Protein AF-A0A2M8FQM4-F1 (afdb_monomer_lite)

Foldseek 3Di:
DDDDDDDDDDDDDDDDDDDDDDDDDDDDDPVPPPPPPPDWDWAWPQDAFDDDPDDDDDDDPDDGGGGGQDDPQKGKTWTWDAAPNFIKIKIKIFRQAQAKKWKWFDQDPPDDIQIAIGGHRDMAIADSDPPPPPPNNVSRIGGQDPPVCNVVSVVRRVVGIDMGTDD

Radius of gyration: 29.01 Å; chains: 1; bounding box: 67×65×93 Å

Sequence (167 aa):
MKNLFLSLLITSMIIPQIGLSQNHENHNHEKATAAIPHGKSWKPVNKFSAPKSEAQSGNNIVAAPPLTNVLNGVSFYTMNSVCNSEKVVLIKLINSNNYPVKVSWKVSEATPAVVVEIPAKTDFEGQCSTESNDANKANLVVKMPQKSEKEAMEKQVFSSLIVTELK

pLDDT: mean 74.77, std 22.7, range [31.09, 97.38]

Secondary structure (DSSP, 8-state):
-------------------------------------TT-PPEE---EEPP------SS---PPPPEESEETTEEEEEEEEEETTEEEEEEEEEE-SSS-EEEEE-SSTTSPPEEEEE-TT-EEE----TT---HHHHHTEEE---TTTHHHHHHHHHHH-EEEE--

Structure (mmCIF, N/CA/C/O backbone):
data_AF-A0A2M8FQM4-F1
#
_entry.id   AF-A0A2M8FQM4-F1
#
loop_
_atom_site.group_PDB
_atom_site.id
_atom_site.type_symbol
_atom_site.label_atom_id
_atom_site.label_alt_id
_atom_site.label_comp_id
_atom_site.label_asym_id
_atom_site.label_entity_id
_atom_site.label_seq_id
_atom_site.pdbx_PDB_ins_code
_atom_site.Cartn_x
_atom_site.Cartn_y
_atom_site.Cartn_z
_atom_site.occupancy
_atom_site.B_iso_or_equiv
_atom_site.auth_seq_id
_atom_site.auth_comp_id
_atom_site.auth_asym_id
_atom_site.auth_atom_id
_atom_site.pdbx_PDB_model_num
ATOM 1 N N . MET A 1 1 ? 22.558 32.005 76.647 1.00 36.94 1 MET A N 1
ATOM 2 C CA . MET A 1 1 ? 24.001 32.305 76.772 1.00 36.94 1 MET A CA 1
ATOM 3 C C . MET A 1 1 ? 24.709 31.793 75.529 1.00 36.94 1 MET A C 1
ATOM 5 O O . MET A 1 1 ? 24.343 30.738 75.032 1.00 36.94 1 MET A O 1
ATOM 9 N N . LYS A 1 2 ? 25.611 32.624 74.998 1.00 40.12 2 LYS A N 1
ATOM 10 C CA . LYS A 1 2 ? 26.391 32.462 73.762 1.00 40.12 2 LYS A CA 1
ATOM 11 C C . LYS A 1 2 ? 27.191 31.159 73.766 1.00 40.12 2 LYS A C 1
ATOM 13 O O . LYS A 1 2 ? 27.770 30.858 74.798 1.00 40.12 2 LYS A O 1
ATOM 18 N N . ASN A 1 3 ? 27.326 30.507 72.612 1.00 42.81 3 ASN A N 1
ATOM 19 C CA . ASN A 1 3 ? 28.526 29.734 72.302 1.00 42.81 3 ASN A CA 1
ATOM 20 C C . ASN A 1 3 ? 29.026 30.100 70.902 1.00 42.81 3 ASN A C 1
ATOM 22 O O . ASN A 1 3 ? 28.275 30.151 69.931 1.00 42.81 3 ASN A O 1
ATOM 26 N N . LEU A 1 4 ? 30.306 30.446 70.896 1.00 44.94 4 LEU A N 1
ATOM 27 C CA . LEU A 1 4 ? 31.134 31.026 69.855 1.00 44.94 4 LEU A CA 1
ATOM 28 C C . LEU A 1 4 ? 32.138 29.932 69.435 1.00 44.94 4 LEU A C 1
ATOM 30 O O . LEU A 1 4 ? 32.644 29.240 70.310 1.00 44.94 4 LEU A O 1
ATOM 34 N N . PHE A 1 5 ? 32.363 29.797 68.124 1.00 45.25 5 PHE A N 1
ATOM 35 C CA . PHE A 1 5 ? 33.547 29.290 67.395 1.00 45.25 5 PHE A CA 1
ATOM 36 C C . PHE A 1 5 ? 34.607 28.428 68.123 1.00 45.25 5 PHE A C 1
ATOM 38 O O . PHE A 1 5 ? 35.170 28.897 69.103 1.00 45.25 5 PHE A O 1
ATOM 45 N N . LEU A 1 6 ? 35.051 27.308 67.510 1.00 35.94 6 LEU A N 1
ATOM 46 C CA . LEU A 1 6 ? 36.385 27.205 66.861 1.00 35.94 6 LEU A CA 1
ATOM 47 C C . LEU A 1 6 ? 36.658 25.847 66.150 1.00 35.94 6 LEU A C 1
ATOM 49 O O . LEU A 1 6 ? 36.488 24.780 66.722 1.00 35.94 6 LEU A O 1
ATOM 53 N N . SER A 1 7 ? 37.114 25.980 64.898 1.00 42.12 7 SER A N 1
ATOM 54 C CA . SER A 1 7 ? 37.893 25.130 63.959 1.00 42.12 7 SER A CA 1
ATOM 55 C C . SER A 1 7 ? 38.609 23.838 64.421 1.00 42.12 7 SER A C 1
ATOM 57 O O . SER A 1 7 ? 39.262 23.860 65.459 1.00 42.12 7 SER A O 1
ATOM 59 N N . LEU A 1 8 ? 38.682 22.811 63.540 1.00 38.06 8 LEU A N 1
ATOM 60 C CA . LEU A 1 8 ? 39.982 22.279 63.060 1.00 38.06 8 LEU A CA 1
ATOM 61 C C . LEU A 1 8 ? 39.922 21.446 61.750 1.00 38.06 8 LEU A C 1
ATOM 63 O O . LEU A 1 8 ? 39.006 20.667 61.513 1.00 38.06 8 LEU A O 1
ATOM 67 N N . LEU A 1 9 ? 40.968 21.661 60.942 1.00 44.25 9 LEU A N 1
ATOM 68 C CA . LEU A 1 9 ? 41.394 21.124 59.640 1.00 44.25 9 LEU A CA 1
ATOM 69 C C . LEU A 1 9 ? 41.241 19.610 59.387 1.00 44.25 9 LEU A C 1
ATOM 71 O O . LEU A 1 9 ? 41.655 18.800 60.210 1.00 44.25 9 LEU A O 1
ATOM 75 N N . ILE A 1 10 ? 40.918 19.253 58.134 1.00 49.97 10 ILE A N 1
ATOM 76 C CA . ILE A 1 10 ? 41.487 18.062 57.477 1.00 49.97 10 ILE A CA 1
ATOM 77 C C . ILE A 1 10 ? 42.047 18.463 56.106 1.00 49.97 10 ILE A C 1
ATOM 79 O O . ILE A 1 10 ? 41.323 18.720 55.148 1.00 49.97 10 ILE A O 1
ATOM 83 N N . THR A 1 11 ? 43.372 18.522 56.043 1.00 51.28 11 THR A N 1
ATOM 84 C CA . THR A 1 11 ? 44.190 18.503 54.830 1.00 51.28 11 THR A CA 1
ATOM 85 C C . THR A 1 11 ? 44.145 17.115 54.197 1.00 51.28 11 THR A C 1
ATOM 87 O O . THR A 1 11 ? 44.528 16.147 54.850 1.00 51.28 11 THR A O 1
ATOM 90 N N . SER A 1 12 ? 43.782 17.012 52.917 1.00 46.91 12 SER A N 1
ATOM 91 C CA . SER A 1 12 ? 44.175 15.866 52.092 1.00 46.91 12 SER A CA 1
ATOM 92 C C . SER A 1 12 ? 44.869 16.372 50.837 1.00 46.91 12 SER A C 1
ATOM 94 O O . SER A 1 12 ? 44.304 17.129 50.051 1.00 46.91 12 SER A O 1
ATOM 96 N N . MET A 1 13 ? 46.133 15.975 50.722 1.00 41.88 13 MET A N 1
ATOM 97 C CA . MET A 1 13 ? 47.045 16.279 49.633 1.00 41.88 13 MET A CA 1
ATOM 98 C C . MET A 1 13 ? 46.551 15.733 48.292 1.00 41.88 13 MET A C 1
ATOM 100 O O . MET A 1 13 ? 45.983 14.647 48.195 1.00 41.88 13 MET A O 1
ATOM 104 N N . ILE A 1 14 ? 46.855 16.515 47.264 1.00 46.34 14 ILE A N 1
ATOM 105 C CA . ILE A 1 14 ? 46.762 16.207 45.844 1.00 46.34 14 ILE A CA 1
ATOM 106 C C . ILE A 1 14 ? 47.975 15.345 45.463 1.00 46.34 14 ILE A C 1
ATOM 108 O O . ILE A 1 14 ? 49.109 15.737 45.730 1.00 46.34 14 ILE A O 1
ATOM 112 N N . ILE A 1 15 ? 47.749 14.218 44.784 1.00 57.81 15 ILE A N 1
ATOM 113 C CA . ILE A 1 15 ? 48.762 13.541 43.961 1.00 57.81 15 ILE A CA 1
ATOM 114 C C . ILE A 1 15 ? 48.138 13.321 42.577 1.00 57.81 15 ILE A C 1
ATOM 116 O O . ILE A 1 15 ? 47.177 12.559 42.479 1.00 57.81 15 ILE A O 1
ATOM 120 N N . PRO A 1 16 ? 48.648 13.936 41.496 1.00 45.62 16 PRO A N 1
ATOM 121 C CA . PRO A 1 16 ? 48.322 13.524 40.143 1.00 45.62 16 PRO A CA 1
ATOM 122 C C . PRO A 1 16 ? 49.375 12.521 39.656 1.00 45.62 16 PRO A C 1
ATOM 124 O O . PRO A 1 16 ? 50.544 12.866 39.491 1.00 45.62 16 PRO A O 1
ATOM 127 N N . GLN A 1 17 ? 48.967 11.279 39.390 1.00 52.31 17 GLN A N 1
ATOM 128 C CA . GLN A 1 17 ? 49.736 10.406 38.506 1.00 52.31 17 GLN A CA 1
ATOM 129 C C . GLN A 1 17 ? 49.282 10.662 37.070 1.00 52.31 17 GLN A C 1
ATOM 131 O O . GLN A 1 17 ? 48.193 10.267 36.662 1.00 52.31 17 GLN A O 1
ATOM 136 N N . ILE A 1 18 ? 50.132 11.355 36.315 1.00 47.00 18 ILE A N 1
ATOM 137 C CA . ILE A 1 18 ? 50.073 11.395 34.857 1.00 47.00 18 ILE A CA 1
ATOM 138 C C . ILE A 1 18 ? 50.780 10.129 34.371 1.00 47.00 18 ILE A C 1
ATOM 140 O O . ILE A 1 18 ? 51.981 9.969 34.576 1.00 47.00 18 ILE A O 1
ATOM 144 N N . GLY A 1 19 ? 50.031 9.237 33.731 1.00 38.78 19 GLY A N 1
ATOM 145 C CA . GLY A 1 19 ? 50.552 8.115 32.960 1.00 38.78 19 GLY A CA 1
ATOM 146 C C . GLY A 1 19 ? 49.869 8.104 31.600 1.00 38.78 19 GLY A C 1
ATOM 147 O O . GLY A 1 19 ? 48.700 7.753 31.495 1.00 38.78 19 GLY A O 1
ATOM 148 N N . LEU A 1 20 ? 50.596 8.547 30.575 1.00 37.88 20 LEU A N 1
ATOM 149 C CA . LEU A 1 20 ? 50.208 8.473 29.170 1.00 37.88 20 LEU A CA 1
ATOM 150 C C . LEU A 1 20 ? 50.103 7.008 28.726 1.00 37.88 20 LEU A C 1
ATOM 152 O O . LEU A 1 20 ? 51.079 6.267 28.801 1.00 37.88 20 LEU A O 1
ATOM 156 N N . SER A 1 21 ? 48.958 6.635 28.164 1.00 40.25 21 SER A N 1
ATOM 157 C CA . SER A 1 21 ? 48.900 5.637 27.098 1.00 40.25 21 SER A CA 1
ATOM 158 C C . SER A 1 21 ? 47.800 6.041 26.128 1.00 40.25 21 SER A C 1
ATOM 160 O O . SER A 1 21 ? 46.626 6.123 26.485 1.00 40.25 21 SER A O 1
ATOM 162 N N . GLN A 1 22 ? 48.216 6.380 24.911 1.00 40.22 22 GLN A N 1
ATOM 163 C CA . GLN A 1 22 ? 47.333 6.624 23.786 1.00 40.22 22 GLN A CA 1
ATOM 164 C C . GLN A 1 22 ? 46.750 5.280 23.349 1.00 40.22 22 GLN A C 1
ATOM 166 O O . GLN A 1 22 ? 47.487 4.411 22.894 1.00 40.22 22 GLN A O 1
ATOM 171 N N . ASN A 1 23 ? 45.432 5.133 23.432 1.00 37.41 23 ASN A N 1
ATOM 172 C CA . ASN A 1 23 ? 44.723 4.305 22.474 1.00 37.41 23 ASN A CA 1
ATOM 173 C C . ASN A 1 23 ? 43.514 5.072 21.957 1.00 37.41 23 ASN A C 1
ATOM 175 O O . ASN A 1 23 ? 42.723 5.653 22.695 1.00 37.41 23 ASN A O 1
ATOM 179 N N . HIS A 1 24 ? 43.499 5.146 20.641 1.00 39.41 24 HIS A N 1
ATOM 180 C CA . HIS A 1 24 ? 42.621 5.919 19.803 1.00 39.41 24 HIS A CA 1
ATOM 181 C C . HIS A 1 24 ? 41.308 5.141 19.673 1.00 39.41 24 HIS A C 1
ATOM 183 O O . HIS A 1 24 ? 41.244 4.191 18.901 1.00 39.41 24 HIS A O 1
ATOM 189 N N . GLU A 1 25 ? 40.269 5.518 20.415 1.00 35.84 25 GLU A N 1
ATOM 190 C CA . GLU A 1 25 ? 38.912 5.061 20.119 1.00 35.84 25 GLU A CA 1
ATOM 191 C C . GLU A 1 25 ? 37.965 6.253 20.168 1.00 35.84 25 GLU A C 1
ATOM 193 O O . GLU A 1 25 ? 37.798 6.944 21.171 1.00 35.84 25 GLU A O 1
ATOM 198 N N . ASN A 1 26 ? 37.467 6.561 18.978 1.00 32.62 26 ASN A N 1
ATOM 199 C CA . ASN A 1 26 ? 36.763 7.774 18.642 1.00 32.62 26 ASN A CA 1
ATOM 200 C C . ASN A 1 26 ? 35.433 7.821 19.397 1.00 32.62 26 ASN A C 1
ATOM 202 O O . ASN A 1 26 ? 34.604 6.916 19.301 1.00 32.62 26 ASN A O 1
ATOM 206 N N . HIS A 1 27 ? 35.240 8.905 20.133 1.00 31.09 27 HIS A N 1
ATOM 207 C CA . HIS A 1 27 ? 34.002 9.225 20.807 1.00 31.09 27 HIS A CA 1
ATOM 208 C C . HIS A 1 27 ? 32.844 9.424 19.818 1.00 31.09 27 HIS A C 1
ATOM 210 O O . HIS A 1 27 ? 32.966 10.116 18.811 1.00 31.09 27 HIS A O 1
ATOM 216 N N . ASN A 1 28 ? 31.684 8.928 20.245 1.00 32.53 28 ASN A N 1
ATOM 217 C CA . ASN A 1 28 ? 30.382 9.568 20.096 1.00 32.53 28 ASN A CA 1
ATOM 218 C C . ASN A 1 28 ? 29.808 9.674 18.678 1.00 32.53 28 ASN A C 1
ATOM 220 O O . ASN A 1 28 ? 29.861 10.712 18.035 1.00 32.53 28 ASN A O 1
ATOM 224 N N . HIS A 1 29 ? 29.049 8.652 18.300 1.00 32.94 29 HIS A N 1
ATOM 225 C CA . HIS A 1 29 ? 27.616 8.849 18.084 1.00 32.94 29 HIS A CA 1
ATOM 226 C C . HIS A 1 29 ? 26.913 7.547 18.463 1.00 32.94 29 HIS A C 1
ATOM 228 O O . HIS A 1 29 ? 26.513 6.748 17.618 1.00 32.94 29 HIS A O 1
ATOM 234 N N . GLU A 1 30 ? 26.730 7.346 19.767 1.00 33.94 30 GLU A N 1
ATOM 235 C CA . GLU A 1 30 ? 25.609 6.553 20.254 1.00 33.94 30 GLU A CA 1
ATOM 236 C C . GLU A 1 30 ? 24.350 7.342 19.872 1.00 33.94 30 GLU A C 1
ATOM 238 O O . GLU A 1 30 ? 23.812 8.153 20.625 1.00 33.94 30 GLU A O 1
ATOM 243 N N . LYS A 1 31 ? 23.945 7.214 18.603 1.00 34.75 31 LYS A N 1
ATOM 244 C CA . LYS A 1 31 ? 22.632 7.645 18.154 1.00 34.75 31 LYS A CA 1
ATOM 245 C C . LYS A 1 31 ? 21.693 6.811 18.997 1.00 34.75 31 LYS 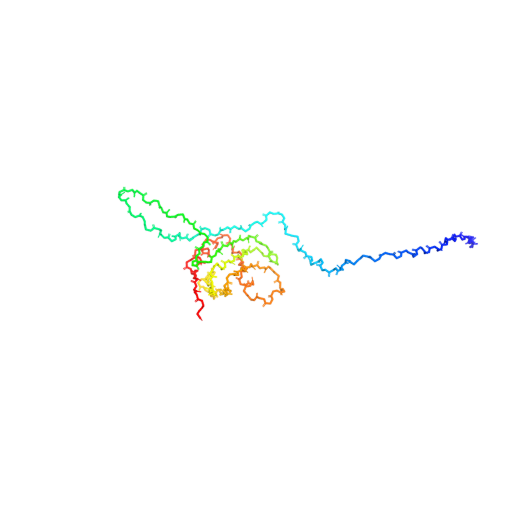A C 1
ATOM 247 O O . LYS A 1 31 ? 21.638 5.601 18.786 1.00 34.75 31 LYS A O 1
ATOM 252 N N . ALA A 1 32 ? 21.057 7.451 19.978 1.00 31.95 32 ALA A N 1
ATOM 253 C CA . ALA A 1 32 ? 20.047 6.854 20.827 1.00 31.95 32 ALA A CA 1
ATOM 254 C C . ALA A 1 32 ? 19.115 6.048 19.923 1.00 31.95 32 ALA A C 1
ATOM 256 O O . ALA A 1 32 ? 18.266 6.587 19.210 1.00 31.95 32 ALA A O 1
ATOM 257 N N . THR A 1 33 ? 19.367 4.744 19.875 1.00 38.62 33 THR A N 1
ATOM 258 C CA . THR A 1 33 ? 18.491 3.797 19.225 1.00 38.62 33 THR A CA 1
ATOM 259 C C . THR A 1 33 ? 17.317 3.796 20.162 1.00 38.62 33 THR A C 1
ATOM 261 O O . THR A 1 33 ? 17.406 3.244 21.257 1.00 38.62 33 THR A O 1
ATOM 264 N N . ALA A 1 34 ? 16.270 4.537 19.791 1.00 36.31 34 ALA A N 1
ATOM 265 C CA . ALA A 1 34 ? 14.988 4.454 20.455 1.00 36.31 34 ALA A CA 1
ATOM 266 C C . ALA A 1 34 ? 14.720 2.964 20.647 1.00 36.31 34 ALA A C 1
ATOM 268 O O . ALA A 1 34 ? 14.637 2.222 19.666 1.00 36.31 34 ALA A O 1
ATOM 269 N N . ALA A 1 35 ? 14.736 2.530 21.908 1.00 32.56 35 ALA A N 1
ATOM 270 C CA . ALA A 1 35 ? 14.602 1.138 22.270 1.00 32.56 35 ALA A CA 1
ATOM 271 C C . ALA A 1 35 ? 13.362 0.604 21.554 1.00 32.56 35 ALA A C 1
ATOM 273 O O . ALA A 1 35 ? 12.246 1.047 21.831 1.00 32.56 35 ALA A O 1
ATOM 274 N N . ILE A 1 36 ? 13.566 -0.290 20.583 1.00 42.19 36 ILE A N 1
ATOM 275 C CA . ILE A 1 36 ? 12.477 -1.023 19.951 1.00 42.19 36 ILE A CA 1
ATOM 276 C C . ILE A 1 36 ? 11.823 -1.785 21.104 1.00 42.19 36 ILE A C 1
ATOM 278 O O . ILE A 1 36 ? 12.485 -2.643 21.696 1.00 42.19 36 ILE A O 1
ATOM 282 N N . PRO A 1 37 ? 10.569 -1.484 21.484 1.00 39.47 37 PRO A N 1
ATOM 283 C CA . PRO A 1 37 ? 9.927 -2.220 22.553 1.00 39.47 37 PRO A CA 1
ATOM 284 C C . PRO A 1 37 ? 9.843 -3.675 22.098 1.00 39.47 37 PRO A C 1
ATOM 286 O O . PRO A 1 37 ? 9.251 -3.968 21.054 1.00 39.47 37 PRO A O 1
ATOM 289 N N . HIS A 1 38 ? 10.479 -4.570 22.853 1.00 37.56 38 HIS A N 1
ATOM 290 C CA . HIS A 1 38 ? 10.434 -6.011 22.642 1.00 37.56 38 HIS A CA 1
ATOM 291 C C . HIS A 1 38 ? 8.983 -6.452 22.354 1.00 37.56 38 HIS A C 1
ATOM 293 O O . HIS A 1 38 ? 8.121 -6.353 23.224 1.00 37.56 38 HIS A O 1
ATOM 299 N N . GLY A 1 39 ? 8.700 -6.903 21.120 1.00 45.97 39 GLY A N 1
ATOM 300 C CA . GLY A 1 39 ? 7.420 -7.536 20.761 1.00 45.97 39 GLY A CA 1
ATOM 301 C C . GLY A 1 39 ? 6.671 -7.016 19.526 1.00 45.97 39 GLY A C 1
ATOM 302 O O . GLY A 1 39 ? 5.611 -7.559 19.209 1.00 45.97 39 GLY A O 1
ATOM 303 N N . LYS A 1 40 ? 7.169 -6.015 18.790 1.00 61.28 40 LYS A N 1
ATOM 304 C CA . LYS A 1 40 ? 6.533 -5.573 17.532 1.00 61.28 40 LYS A CA 1
ATOM 305 C C . LYS A 1 40 ? 7.357 -5.995 16.316 1.00 61.28 40 LYS A C 1
ATOM 307 O O . LYS A 1 40 ? 8.328 -5.344 15.964 1.00 61.28 40 LYS A O 1
ATOM 312 N N . SER A 1 41 ? 6.968 -7.112 15.701 1.00 84.56 41 SER A N 1
ATOM 313 C CA . SER A 1 41 ? 7.537 -7.585 14.433 1.00 84.56 41 SER A CA 1
ATOM 314 C C . SER A 1 41 ? 6.662 -7.152 13.256 1.00 84.56 41 SER A C 1
ATOM 316 O O . SER A 1 41 ? 5.429 -7.158 13.359 1.00 84.56 41 SER A O 1
ATOM 318 N N . TRP A 1 42 ? 7.301 -6.796 12.143 1.00 91.44 42 TRP A N 1
ATOM 319 C CA . TRP A 1 42 ? 6.650 -6.535 10.863 1.00 91.44 42 TRP A CA 1
ATOM 320 C C . TRP A 1 42 ? 5.870 -7.770 10.399 1.00 91.44 42 TRP A C 1
ATOM 322 O O . TRP A 1 42 ? 6.420 -8.865 10.281 1.00 91.44 42 TRP A O 1
ATOM 332 N N . LYS A 1 43 ? 4.576 -7.600 10.118 1.00 94.31 43 LYS A N 1
ATOM 333 C CA . LYS A 1 43 ? 3.696 -8.673 9.642 1.00 94.31 43 LYS A CA 1
ATOM 334 C C . LYS A 1 43 ? 3.485 -8.566 8.133 1.00 94.31 43 LYS A C 1
ATOM 336 O O . LYS A 1 43 ? 3.125 -7.481 7.673 1.00 94.31 43 LYS A O 1
ATOM 341 N N . PRO A 1 44 ? 3.661 -9.654 7.364 1.00 94.25 44 PRO A N 1
ATOM 342 C CA . PRO A 1 44 ? 3.423 -9.631 5.925 1.00 94.25 44 PRO A CA 1
ATOM 343 C C . PRO A 1 44 ? 1.940 -9.397 5.613 1.00 94.25 44 PRO A C 1
ATOM 345 O O . PRO A 1 44 ? 1.053 -9.929 6.288 1.00 94.25 44 PRO A O 1
ATOM 348 N N . VAL A 1 45 ? 1.667 -8.612 4.572 1.00 93.38 45 VAL A N 1
ATOM 349 C CA . VAL A 1 45 ? 0.307 -8.331 4.093 1.00 93.38 45 VAL A CA 1
ATOM 350 C C . VAL A 1 45 ? -0.096 -9.365 3.043 1.00 93.38 45 VAL A C 1
ATOM 352 O O . VAL A 1 45 ? -0.029 -9.114 1.848 1.00 93.38 45 VAL A O 1
ATOM 355 N N . ASN A 1 46 ? -0.518 -10.549 3.483 1.00 91.31 46 ASN A N 1
ATOM 356 C CA . ASN A 1 46 ? -0.887 -11.657 2.592 1.00 91.31 46 ASN A CA 1
ATOM 357 C C . ASN A 1 46 ? -2.281 -11.453 1.973 1.00 91.31 46 ASN A C 1
ATOM 359 O O . ASN A 1 46 ? -3.254 -12.085 2.387 1.00 91.31 46 ASN A O 1
ATOM 363 N N . LYS A 1 47 ? -2.391 -10.517 1.025 1.00 89.25 47 LYS A N 1
ATOM 364 C CA . LYS A 1 47 ? -3.657 -10.109 0.385 1.00 89.25 47 LYS A CA 1
ATOM 365 C C . LYS A 1 47 ? -3.632 -10.195 -1.140 1.00 89.25 47 LYS A C 1
ATOM 367 O O . LYS A 1 47 ? -4.677 -10.023 -1.761 1.00 89.25 47 LYS A O 1
ATOM 372 N N . PHE A 1 48 ? -2.480 -10.477 -1.744 1.00 88.50 48 PHE A N 1
ATOM 373 C CA . PHE A 1 48 ? -2.331 -10.498 -3.197 1.00 88.50 48 PHE A CA 1
ATOM 374 C C . PHE A 1 48 ? -2.353 -11.926 -3.712 1.00 88.50 48 PHE A C 1
ATOM 376 O O . PHE A 1 48 ? -1.769 -12.816 -3.104 1.00 88.50 48 PHE A O 1
ATOM 383 N N . SER A 1 49 ? -3.020 -12.162 -4.838 1.00 81.31 49 SER A N 1
ATOM 384 C CA . SER A 1 49 ? -2.922 -13.463 -5.498 1.00 81.31 49 SER A CA 1
ATOM 385 C C . SER A 1 49 ? -1.512 -13.637 -6.052 1.00 81.31 49 SER A C 1
ATOM 387 O O . SER A 1 49 ? -0.979 -12.712 -6.667 1.00 81.31 49 SER A O 1
ATOM 389 N N . ALA A 1 50 ? -0.911 -14.811 -5.849 1.00 64.12 50 ALA A N 1
ATOM 390 C CA . ALA A 1 50 ? 0.325 -15.145 -6.544 1.00 64.12 50 ALA A CA 1
ATOM 391 C C . ALA A 1 50 ? 0.111 -15.048 -8.066 1.00 64.12 50 ALA A C 1
ATOM 393 O O . ALA A 1 50 ? -0.994 -15.350 -8.539 1.00 64.12 50 ALA A O 1
ATOM 394 N N . PRO A 1 51 ? 1.138 -14.664 -8.845 1.00 59.56 51 PRO A N 1
ATOM 395 C CA . PRO A 1 51 ? 1.095 -14.828 -10.291 1.00 59.56 51 PRO A CA 1
ATOM 396 C C . PRO A 1 51 ? 0.715 -16.282 -10.588 1.00 59.56 51 PRO A C 1
ATOM 398 O O . PRO A 1 51 ? 1.355 -17.200 -10.070 1.00 59.56 51 PRO A O 1
ATOM 401 N N . LYS A 1 52 ? -0.364 -16.506 -11.347 1.00 56.97 52 LYS A N 1
ATOM 402 C CA . LYS A 1 52 ? -0.779 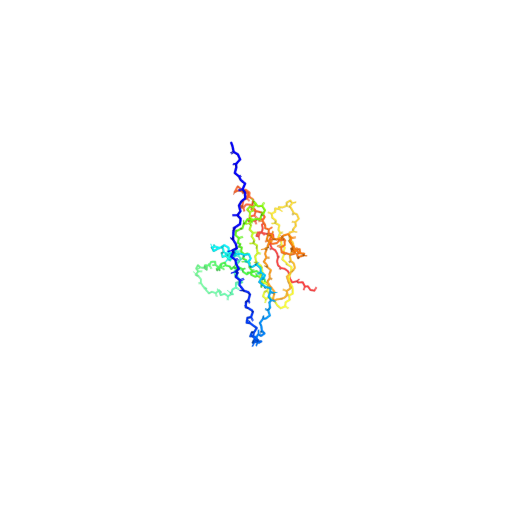-17.860 -11.729 1.00 56.97 52 LYS A CA 1
ATOM 403 C C . LYS A 1 52 ? 0.390 -18.503 -12.477 1.00 56.97 52 LYS A C 1
ATOM 405 O O . LYS A 1 52 ? 0.705 -18.068 -13.579 1.00 56.97 52 LYS A O 1
ATOM 410 N N . SER A 1 53 ? 1.022 -19.532 -11.910 1.00 50.84 53 SER A N 1
ATOM 411 C CA . SER A 1 53 ? 1.780 -20.462 -12.744 1.00 50.84 53 SER A CA 1
ATOM 412 C C . SER A 1 53 ? 0.735 -21.235 -13.538 1.00 50.84 53 SER A C 1
ATOM 414 O O . SER A 1 53 ? -0.107 -21.908 -12.937 1.00 50.84 53 SER A O 1
ATOM 416 N N . GLU A 1 54 ? 0.713 -21.093 -14.856 1.00 50.56 54 GLU A N 1
ATOM 417 C CA . GLU A 1 54 ? -0.169 -21.885 -15.706 1.00 50.56 54 GLU A CA 1
ATOM 418 C C . GLU A 1 54 ? 0.151 -23.374 -15.533 1.00 50.56 54 GLU A C 1
ATOM 420 O O . GLU A 1 54 ? 1.112 -23.899 -16.083 1.00 50.56 54 GLU A O 1
ATOM 425 N N . ALA A 1 55 ? -0.657 -24.061 -14.733 1.00 44.88 55 ALA A N 1
ATOM 426 C CA . ALA A 1 55 ? -0.716 -25.508 -14.706 1.00 44.88 55 ALA A CA 1
ATOM 427 C C . ALA A 1 55 ? -2.192 -25.896 -14.767 1.00 44.88 55 ALA A C 1
ATOM 429 O O . ALA A 1 55 ? -2.868 -26.033 -13.749 1.00 44.88 55 ALA A O 1
ATOM 430 N N . GLN A 1 56 ? -2.713 -26.025 -15.986 1.00 48.47 56 GLN A N 1
ATOM 431 C CA . GLN A 1 56 ? -3.929 -26.792 -16.218 1.00 48.47 56 GLN A CA 1
ATOM 432 C C . GLN A 1 56 ? -3.532 -28.244 -16.473 1.00 48.47 56 GLN A C 1
ATOM 434 O O . GLN A 1 56 ? -2.824 -28.544 -17.430 1.00 48.47 56 GLN A O 1
ATOM 439 N N . SER A 1 57 ? -4.036 -29.152 -15.641 1.00 43.00 57 SER A N 1
ATOM 440 C CA . SER A 1 57 ? -4.212 -30.551 -16.021 1.00 43.00 57 SER A CA 1
ATOM 441 C C . SER A 1 57 ? -5.430 -31.126 -15.295 1.00 43.00 57 SER A C 1
ATOM 443 O O . SER A 1 57 ? -5.430 -31.199 -14.069 1.00 43.00 57 SER A O 1
ATOM 445 N N . GLY A 1 58 ? -6.459 -31.447 -16.094 1.00 47.56 58 GLY A N 1
ATOM 446 C CA . GLY A 1 58 ? -7.588 -32.369 -15.877 1.00 47.56 58 GLY A CA 1
ATOM 447 C C . GLY A 1 58 ? -8.339 -32.365 -14.541 1.00 47.56 58 GLY A C 1
ATOM 448 O O . GLY A 1 58 ? -7.732 -32.608 -13.512 1.00 47.56 58 GLY A O 1
ATOM 449 N N . ASN A 1 59 ? -9.672 -32.200 -14.590 1.00 57.41 59 ASN A N 1
ATOM 450 C CA . ASN A 1 59 ? -10.725 -32.549 -13.601 1.00 57.41 59 ASN A CA 1
ATOM 451 C C . ASN A 1 59 ? -10.463 -32.397 -12.082 1.00 57.41 59 ASN A C 1
ATOM 453 O O . ASN A 1 59 ? -11.282 -32.834 -11.276 1.00 57.41 59 ASN A O 1
ATOM 457 N N . ASN A 1 60 ? -9.382 -31.754 -11.664 1.00 57.75 60 ASN A N 1
ATOM 458 C CA . ASN A 1 60 ? -9.023 -31.555 -10.274 1.00 57.75 60 ASN A CA 1
ATOM 459 C C . ASN A 1 60 ? -9.554 -30.211 -9.792 1.00 57.75 60 ASN A C 1
ATOM 461 O O . ASN A 1 60 ? -9.477 -29.203 -10.497 1.00 57.75 60 ASN A O 1
ATOM 465 N N . ILE A 1 61 ? -10.076 -30.200 -8.566 1.00 57.69 61 ILE A N 1
ATOM 466 C CA . ILE A 1 61 ? -10.421 -28.975 -7.849 1.00 57.69 61 ILE A CA 1
ATOM 467 C C . ILE A 1 61 ? -9.122 -28.176 -7.695 1.00 57.69 61 ILE A C 1
ATOM 469 O O . ILE A 1 61 ? -8.274 -28.502 -6.867 1.00 57.69 61 ILE A O 1
ATOM 473 N N . VAL A 1 62 ? -8.937 -27.159 -8.537 1.00 61.59 62 VAL A N 1
ATOM 474 C CA . VAL A 1 62 ? -7.772 -26.276 -8.471 1.00 61.59 62 VAL A CA 1
ATOM 475 C C . VAL A 1 62 ? -7.941 -25.407 -7.231 1.00 61.59 62 VAL A C 1
ATOM 477 O O . VAL A 1 62 ? -8.780 -24.506 -7.202 1.00 61.59 62 VAL A O 1
ATOM 480 N N . ALA A 1 63 ? -7.172 -25.705 -6.184 1.00 63.62 63 ALA A N 1
ATOM 481 C CA . ALA A 1 63 ? -7.093 -24.846 -5.012 1.00 63.62 63 ALA A CA 1
ATOM 482 C C . ALA A 1 63 ? -6.666 -23.435 -5.446 1.00 63.62 63 ALA A C 1
ATOM 484 O O . ALA A 1 63 ? -5.785 -23.278 -6.295 1.00 63.62 63 ALA A O 1
ATOM 485 N N . ALA A 1 64 ? -7.300 -22.406 -4.878 1.00 65.75 64 ALA A N 1
ATOM 486 C CA . ALA A 1 64 ? -6.899 -21.029 -5.139 1.00 65.75 64 ALA A CA 1
ATOM 487 C C . ALA A 1 64 ? -5.402 -20.854 -4.801 1.00 65.75 64 ALA A C 1
ATOM 489 O O . ALA A 1 64 ? -4.959 -21.390 -3.779 1.00 65.75 64 ALA A O 1
ATOM 490 N N . PRO A 1 65 ? -4.618 -20.127 -5.623 1.00 69.62 65 PRO A N 1
ATOM 491 C CA . PRO A 1 65 ? -3.211 -19.881 -5.331 1.00 69.62 65 PRO A CA 1
ATOM 492 C C . PRO A 1 65 ? -3.034 -19.277 -3.931 1.00 69.62 65 PRO A C 1
ATOM 494 O O . PRO A 1 65 ? -3.885 -18.489 -3.501 1.00 69.62 65 PRO A O 1
ATOM 497 N N . PRO A 1 66 ? -1.938 -19.595 -3.219 1.00 79.19 66 PRO A N 1
ATOM 498 C CA . PRO A 1 66 ? -1.671 -18.982 -1.927 1.00 79.19 66 PRO A CA 1
ATOM 499 C C . PRO A 1 66 ? -1.568 -17.460 -2.077 1.00 79.19 66 PRO A C 1
ATOM 501 O O . PRO A 1 66 ? -1.029 -16.945 -3.061 1.00 79.19 66 PRO A O 1
ATOM 504 N N . LEU A 1 67 ? -2.092 -16.738 -1.085 1.00 86.31 67 LEU A N 1
ATOM 505 C CA . LEU A 1 67 ? -1.931 -15.292 -1.025 1.00 86.31 67 LEU A CA 1
ATOM 506 C C . LEU A 1 67 ? -0.483 -14.941 -0.671 1.00 86.31 67 LEU A C 1
ATOM 508 O O . LEU A 1 67 ? 0.140 -15.588 0.171 1.00 86.31 67 LEU A O 1
ATOM 512 N N . THR A 1 68 ? 0.027 -13.885 -1.291 1.00 91.50 68 THR A N 1
ATOM 513 C CA . THR A 1 68 ? 1.383 -13.361 -1.118 1.00 91.50 68 THR A CA 1
ATOM 514 C C . THR A 1 68 ? 1.332 -11.931 -0.587 1.00 91.50 68 THR A C 1
ATOM 516 O O . THR A 1 68 ? 0.302 -11.251 -0.669 1.00 91.50 68 THR A O 1
ATOM 519 N N . ASN A 1 69 ? 2.460 -11.474 -0.048 1.00 93.94 69 ASN A N 1
ATOM 520 C CA . ASN A 1 69 ? 2.690 -10.089 0.344 1.00 93.94 69 ASN A CA 1
ATOM 521 C C . ASN A 1 69 ? 3.376 -9.242 -0.734 1.00 93.94 69 ASN A C 1
ATOM 523 O O . ASN A 1 69 ? 3.773 -8.116 -0.446 1.00 93.94 69 ASN A O 1
ATOM 527 N N . VAL A 1 70 ? 3.517 -9.764 -1.950 1.00 94.50 70 VAL A N 1
ATOM 528 C CA . VAL A 1 70 ? 4.164 -9.108 -3.085 1.00 94.50 70 VAL A CA 1
ATOM 529 C C . VAL A 1 70 ? 3.132 -8.718 -4.140 1.00 94.50 70 VAL A C 1
ATOM 531 O O . VAL A 1 70 ? 2.337 -9.549 -4.579 1.00 94.50 70 VAL A O 1
ATOM 534 N N . LEU A 1 71 ? 3.198 -7.466 -4.589 1.00 94.62 71 LEU A N 1
ATOM 535 C CA . LEU A 1 71 ? 2.453 -6.944 -5.734 1.00 94.62 71 LEU A CA 1
ATOM 536 C C . LEU A 1 71 ? 3.429 -6.207 -6.657 1.00 94.62 71 LEU A C 1
ATOM 538 O O . LEU A 1 71 ? 4.089 -5.264 -6.227 1.00 94.62 71 LEU A O 1
ATOM 542 N N . ASN A 1 72 ? 3.549 -6.655 -7.912 1.00 94.00 72 ASN A N 1
ATOM 543 C CA . ASN A 1 72 ? 4.439 -6.075 -8.933 1.00 94.00 72 ASN A CA 1
ATOM 544 C C . ASN A 1 72 ? 5.879 -5.814 -8.432 1.00 94.00 72 ASN A C 1
ATOM 546 O O . ASN A 1 72 ? 6.449 -4.743 -8.634 1.00 94.00 72 ASN A O 1
ATOM 550 N N . GLY A 1 73 ? 6.458 -6.790 -7.723 1.00 93.62 73 GLY A N 1
ATOM 551 C CA . GLY A 1 73 ? 7.828 -6.714 -7.196 1.00 93.62 73 GLY A CA 1
ATOM 552 C C . GLY A 1 73 ? 7.998 -5.872 -5.924 1.00 93.62 73 GLY A C 1
ATOM 553 O O . GLY A 1 73 ? 9.120 -5.753 -5.426 1.00 93.62 73 GLY A O 1
ATOM 554 N N . VAL A 1 74 ? 6.912 -5.329 -5.361 1.00 96.69 74 VAL A N 1
ATOM 555 C CA . VAL A 1 74 ? 6.918 -4.620 -4.074 1.00 96.69 74 VAL A CA 1
ATOM 556 C C . VAL A 1 74 ? 6.359 -5.518 -2.979 1.00 96.69 74 VAL A C 1
ATOM 558 O O . VAL A 1 74 ? 5.237 -6.003 -3.097 1.00 96.69 74 VAL A O 1
ATOM 561 N N . SER A 1 75 ? 7.127 -5.729 -1.909 1.00 97.25 75 SER A N 1
ATOM 562 C CA . SER A 1 75 ? 6.661 -6.461 -0.723 1.00 97.25 75 SER A CA 1
ATOM 563 C C . SER A 1 75 ? 6.039 -5.518 0.303 1.00 97.25 75 SER A C 1
ATOM 565 O O . SER A 1 75 ? 6.615 -4.473 0.598 1.00 97.25 75 SER A O 1
ATOM 567 N N . PHE A 1 76 ? 4.913 -5.921 0.891 1.00 96.94 76 PHE A N 1
ATOM 568 C CA . PHE A 1 76 ? 4.130 -5.132 1.840 1.00 96.94 76 PHE A CA 1
ATOM 569 C C . PHE A 1 76 ? 4.142 -5.765 3.233 1.00 96.94 76 PHE A C 1
ATOM 571 O O . PHE A 1 76 ? 3.806 -6.942 3.410 1.00 96.94 76 PHE A O 1
ATOM 578 N N . TYR A 1 77 ? 4.473 -4.959 4.238 1.00 96.12 77 TYR A N 1
ATOM 579 C CA . TYR A 1 77 ? 4.440 -5.338 5.646 1.00 96.12 77 TYR A CA 1
ATOM 580 C C . TYR A 1 77 ? 3.758 -4.258 6.481 1.00 96.12 77 TYR A C 1
ATOM 582 O O . TYR A 1 77 ? 3.746 -3.083 6.118 1.00 96.12 77 TYR A O 1
ATOM 590 N N . THR A 1 78 ? 3.198 -4.655 7.621 1.00 94.50 78 THR A N 1
ATOM 591 C CA . THR A 1 78 ? 2.525 -3.745 8.552 1.00 94.50 78 THR A CA 1
ATOM 592 C C . THR A 1 78 ? 2.939 -3.990 9.993 1.00 94.50 78 THR A C 1
ATOM 594 O O . THR A 1 78 ? 3.282 -5.109 10.381 1.00 94.50 78 THR A O 1
ATOM 597 N N . MET A 1 79 ? 2.876 -2.943 10.807 1.00 92.75 79 MET A N 1
ATOM 598 C CA . MET A 1 79 ? 3.122 -3.017 12.241 1.00 92.75 79 MET A CA 1
ATOM 599 C C . MET A 1 79 ? 2.188 -2.064 12.985 1.00 92.75 79 MET A C 1
ATOM 601 O O . MET A 1 79 ? 2.118 -0.879 12.680 1.00 92.75 79 MET A O 1
ATOM 605 N N . ASN A 1 80 ? 1.482 -2.562 14.001 1.00 91.00 80 ASN A N 1
ATOM 606 C CA . ASN A 1 80 ? 0.638 -1.709 14.838 1.00 91.00 80 ASN A CA 1
ATOM 607 C C . ASN A 1 80 ? 1.514 -0.868 15.773 1.00 91.00 80 ASN A C 1
ATOM 609 O O . ASN A 1 80 ? 2.268 -1.416 16.582 1.00 91.00 80 ASN A O 1
ATOM 613 N N . SER A 1 81 ? 1.369 0.451 15.739 1.00 90.8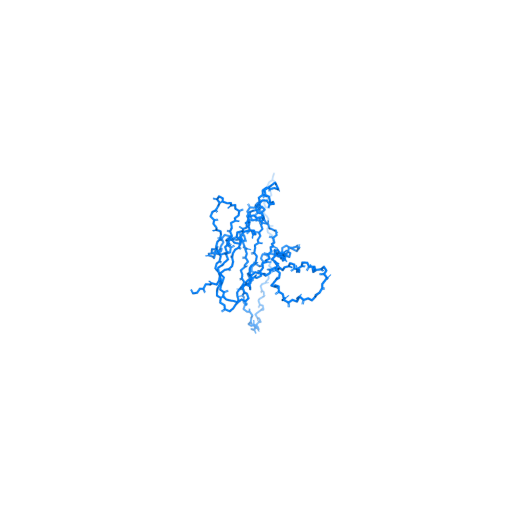8 81 SER A N 1
ATOM 614 C CA . SER A 1 81 ? 2.118 1.377 16.586 1.00 90.88 81 SER A CA 1
ATOM 615 C C . SER A 1 81 ? 1.223 2.413 17.260 1.00 90.88 81 SER A C 1
ATOM 617 O O . SER A 1 81 ? -0.004 2.364 17.157 1.00 90.88 81 SER A O 1
ATOM 619 N N . VAL A 1 82 ? 1.851 3.304 18.019 1.00 89.75 82 VAL A N 1
ATOM 620 C CA . VAL A 1 82 ? 1.226 4.494 18.587 1.00 89.75 82 VAL A CA 1
ATOM 621 C C . VAL A 1 82 ? 2.113 5.684 18.227 1.00 89.75 82 VAL A C 1
ATOM 623 O O . VAL A 1 82 ? 3.289 5.676 18.583 1.00 89.75 82 VAL A O 1
ATOM 626 N N . CYS A 1 83 ? 1.568 6.675 17.522 1.00 87.00 83 CYS A N 1
ATOM 627 C CA . CYS A 1 83 ? 2.235 7.952 17.254 1.00 87.00 83 CYS A CA 1
ATOM 628 C C . CYS A 1 83 ? 1.443 9.056 17.959 1.00 87.00 83 CYS A C 1
ATOM 630 O O . CYS A 1 83 ? 0.234 9.121 17.768 1.00 87.00 83 CYS A O 1
ATOM 632 N N . ASN A 1 84 ? 2.081 9.922 18.754 1.00 87.50 84 ASN A N 1
ATOM 633 C CA . ASN A 1 84 ? 1.413 11.062 19.411 1.00 87.50 84 ASN A CA 1
ATOM 634 C C . ASN A 1 84 ? 0.094 10.685 20.123 1.00 87.50 84 ASN A C 1
ATOM 636 O O . ASN A 1 84 ? -0.924 11.349 19.961 1.00 87.50 84 ASN A O 1
ATOM 640 N N . SER A 1 85 ? 0.105 9.581 20.880 1.00 87.88 85 SER A N 1
ATOM 641 C CA . SER A 1 85 ? -1.069 9.011 21.572 1.00 87.88 85 SER A CA 1
ATOM 642 C C . SER A 1 85 ? -2.197 8.478 20.671 1.00 87.88 85 SER A C 1
ATOM 644 O O . SER A 1 85 ? -3.220 8.018 21.179 1.00 87.88 85 SER A O 1
ATOM 646 N N . GLU A 1 86 ? -2.013 8.444 19.353 1.00 89.25 86 GLU A N 1
ATOM 647 C CA . GLU A 1 86 ? -2.947 7.848 18.397 1.00 89.25 86 GLU A CA 1
ATOM 648 C C . GLU A 1 86 ? -2.486 6.449 17.975 1.00 89.25 86 GLU A C 1
ATOM 650 O O . GLU A 1 86 ? -1.311 6.220 17.685 1.00 89.25 86 GLU A O 1
ATOM 655 N N . LYS A 1 87 ? -3.419 5.492 17.900 1.00 90.25 87 LYS A N 1
ATOM 656 C CA . LYS A 1 87 ? -3.134 4.161 17.347 1.00 90.25 87 LYS A CA 1
ATOM 657 C C . LYS A 1 87 ? -2.960 4.263 15.836 1.00 90.25 87 LYS A C 1
ATOM 659 O O . LYS A 1 87 ? -3.823 4.799 15.143 1.00 90.25 87 LYS A O 1
ATOM 664 N N . VAL A 1 88 ? -1.879 3.688 15.325 1.00 91.12 88 VAL A N 1
ATOM 665 C CA . VAL A 1 88 ? -1.557 3.704 13.896 1.00 91.12 88 VAL A CA 1
ATOM 666 C C . VAL A 1 88 ? -1.157 2.320 13.396 1.00 91.12 88 VAL A C 1
ATOM 668 O O . VAL A 1 88 ? -0.763 1.442 14.170 1.00 91.12 88 VAL A O 1
ATOM 671 N N . VAL A 1 89 ? -1.200 2.150 12.082 1.00 91.62 89 VAL A N 1
ATOM 672 C CA . VAL A 1 89 ? -0.503 1.097 11.350 1.00 91.62 89 VAL A CA 1
ATOM 673 C C . VAL A 1 89 ? 0.665 1.746 10.619 1.00 91.62 89 VAL A C 1
ATOM 675 O O . VAL A 1 89 ? 0.471 2.634 9.793 1.00 91.62 89 VAL A O 1
ATOM 678 N N . LEU A 1 90 ? 1.876 1.297 10.925 1.00 93.38 90 LEU A N 1
ATOM 679 C CA . LEU A 1 90 ? 3.058 1.597 10.130 1.00 93.38 90 LEU A CA 1
ATOM 680 C C . LEU A 1 90 ? 3.113 0.620 8.962 1.00 93.38 90 LEU A C 1
ATOM 682 O O . LEU A 1 90 ? 2.831 -0.569 9.140 1.00 93.38 90 LEU A O 1
ATOM 686 N N . ILE A 1 91 ? 3.486 1.116 7.790 1.00 94.69 91 ILE A N 1
ATOM 687 C CA . ILE A 1 91 ? 3.654 0.333 6.569 1.00 94.69 91 ILE A CA 1
ATOM 688 C C . ILE A 1 91 ? 5.146 0.247 6.250 1.00 94.69 91 ILE A C 1
ATOM 690 O O . ILE A 1 91 ? 5.865 1.241 6.340 1.00 94.69 91 ILE A O 1
ATOM 694 N N . LYS A 1 92 ? 5.608 -0.938 5.855 1.00 95.31 92 LYS A N 1
ATOM 695 C CA . LYS A 1 92 ? 6.920 -1.142 5.245 1.00 95.31 92 LYS A CA 1
ATOM 696 C C . LYS A 1 92 ? 6.743 -1.647 3.821 1.00 95.31 92 LYS A C 1
ATOM 698 O O . LYS A 1 92 ? 6.011 -2.614 3.592 1.00 95.31 92 LYS A O 1
ATOM 703 N N . LEU A 1 93 ? 7.431 -0.996 2.891 1.00 96.25 93 LEU A N 1
ATOM 704 C CA . LEU A 1 93 ? 7.447 -1.322 1.471 1.00 96.25 93 LEU A CA 1
ATOM 705 C C . LEU A 1 93 ? 8.876 -1.658 1.052 1.00 96.25 93 LEU A C 1
ATOM 707 O O . LEU A 1 93 ? 9.798 -0.917 1.378 1.00 96.25 93 LEU A O 1
ATOM 711 N N . ILE A 1 94 ? 9.060 -2.763 0.332 1.00 96.06 94 ILE A N 1
ATOM 712 C CA . ILE A 1 94 ? 10.371 -3.185 -0.184 1.00 96.06 94 ILE A CA 1
ATOM 713 C C . ILE A 1 94 ? 10.264 -3.323 -1.698 1.00 96.06 94 ILE A C 1
ATOM 715 O O . ILE A 1 94 ? 9.612 -4.255 -2.177 1.00 96.06 94 ILE A O 1
ATOM 719 N N . ASN A 1 95 ? 10.897 -2.423 -2.450 1.00 96.75 95 ASN A N 1
ATOM 720 C CA . ASN A 1 95 ? 10.944 -2.504 -3.905 1.00 96.75 95 ASN A CA 1
ATOM 721 C C . ASN A 1 95 ? 12.091 -3.425 -4.342 1.00 96.75 95 ASN A C 1
ATOM 723 O O . ASN A 1 95 ? 13.261 -3.050 -4.296 1.00 96.75 95 ASN A O 1
ATOM 727 N N . SER A 1 96 ? 11.754 -4.634 -4.792 1.00 96.88 96 SER A N 1
ATOM 728 C CA . SER A 1 96 ? 12.741 -5.596 -5.301 1.00 96.88 96 SER A CA 1
ATOM 729 C C . SER A 1 96 ? 13.028 -5.427 -6.793 1.00 96.88 96 SER A C 1
ATOM 731 O O . SER A 1 96 ? 13.876 -6.145 -7.326 1.00 96.88 96 SER A O 1
ATOM 733 N N . ASN A 1 97 ? 12.364 -4.498 -7.481 1.00 96.69 97 ASN A N 1
ATOM 734 C CA . ASN A 1 97 ? 12.621 -4.220 -8.891 1.00 96.69 97 ASN A CA 1
ATOM 735 C C . ASN A 1 97 ? 13.962 -3.492 -9.083 1.00 96.69 97 ASN A C 1
ATOM 737 O O . ASN A 1 97 ? 14.527 -2.913 -8.151 1.00 96.69 97 ASN A O 1
ATOM 741 N N . ASN A 1 98 ? 14.492 -3.535 -10.305 1.00 97.38 98 ASN A N 1
ATOM 742 C CA . ASN A 1 98 ? 15.652 -2.743 -10.733 1.00 97.38 98 ASN A CA 1
ATOM 743 C C . ASN A 1 98 ? 15.266 -1.346 -11.263 1.00 97.38 98 ASN A C 1
ATOM 745 O O . ASN A 1 98 ? 16.138 -0.625 -11.734 1.00 97.38 98 ASN A O 1
ATOM 749 N N . TYR A 1 99 ? 13.993 -0.964 -11.153 1.00 97.00 99 TYR A N 1
ATOM 750 C CA . TYR A 1 99 ? 13.449 0.341 -11.522 1.00 97.00 99 TYR A CA 1
ATOM 751 C C . TYR A 1 99 ? 12.663 0.961 -10.353 1.00 97.00 99 TYR A C 1
ATOM 753 O O . TYR A 1 99 ? 12.183 0.231 -9.471 1.00 97.00 99 TYR A O 1
ATOM 761 N N . PRO A 1 100 ? 12.545 2.300 -10.307 1.00 96.88 100 PRO A N 1
ATOM 762 C CA . PRO A 1 100 ? 11.692 2.978 -9.343 1.00 96.88 100 PRO A CA 1
ATOM 763 C C . PRO A 1 100 ? 10.211 2.671 -9.597 1.00 96.88 100 PRO A C 1
ATOM 765 O O . PRO A 1 100 ? 9.780 2.436 -10.726 1.00 96.88 100 PRO A O 1
ATOM 768 N N . VAL A 1 101 ? 9.416 2.676 -8.532 1.00 97.06 101 VAL A N 1
ATOM 769 C CA . VAL A 1 101 ? 7.974 2.409 -8.592 1.00 97.06 101 VAL A CA 1
ATOM 770 C C . VAL A 1 101 ? 7.193 3.462 -7.828 1.00 97.06 101 VAL A C 1
ATOM 772 O O . VAL A 1 101 ? 7.660 4.005 -6.830 1.00 97.06 101 VAL A O 1
ATOM 775 N N . LYS A 1 102 ? 5.960 3.696 -8.261 1.00 96.50 102 LYS A N 1
ATOM 776 C CA . LYS A 1 102 ? 4.957 4.469 -7.543 1.00 96.50 102 LYS A CA 1
ATOM 777 C C . LYS A 1 102 ? 3.919 3.525 -6.960 1.00 96.50 102 LYS A C 1
ATOM 779 O O . LYS A 1 102 ? 3.274 2.774 -7.695 1.00 96.50 102 LYS A O 1
ATOM 784 N N . VAL A 1 103 ? 3.747 3.597 -5.648 1.00 96.75 103 VAL A N 1
ATOM 785 C CA . VAL A 1 103 ? 2.705 2.893 -4.903 1.00 96.75 103 VAL A CA 1
ATOM 786 C C . VAL A 1 103 ? 1.647 3.910 -4.502 1.00 96.75 103 VAL A C 1
ATOM 788 O O . VAL A 1 103 ? 1.972 4.932 -3.901 1.00 96.75 103 VAL A O 1
ATOM 791 N N . SER A 1 104 ? 0.385 3.648 -4.834 1.00 96.31 104 SER A N 1
ATOM 792 C CA . SER A 1 104 ? -0.720 4.538 -4.475 1.00 96.31 104 SER A CA 1
ATOM 793 C C . SER A 1 104 ? -1.936 3.786 -3.968 1.00 96.31 104 SER A C 1
ATOM 795 O O . SER A 1 104 ? -2.253 2.725 -4.500 1.00 96.31 104 SER A O 1
ATOM 797 N N . TRP A 1 105 ? -2.636 4.347 -2.986 1.00 95.75 105 TRP A N 1
ATOM 798 C CA . TRP A 1 105 ? -3.883 3.796 -2.447 1.00 95.75 105 TRP A CA 1
ATOM 799 C C . TRP A 1 105 ? -4.759 4.897 -1.847 1.00 95.75 105 TRP A C 1
ATOM 801 O O . TRP A 1 105 ? -4.290 5.999 -1.564 1.00 95.75 105 TRP A O 1
ATOM 811 N N . LYS A 1 106 ? -6.033 4.595 -1.603 1.00 94.12 106 LYS A N 1
ATOM 812 C CA . LYS A 1 106 ? -6.958 5.455 -0.857 1.00 94.12 106 LYS A CA 1
ATOM 813 C C . LYS A 1 106 ? -7.325 4.819 0.478 1.00 94.12 106 LYS A C 1
ATOM 815 O O . LYS A 1 106 ? -7.605 3.627 0.543 1.00 94.12 106 LYS A O 1
ATOM 820 N N . VAL A 1 107 ? -7.379 5.627 1.535 1.00 90.25 107 VAL A N 1
ATOM 821 C CA . VAL A 1 107 ? -7.860 5.184 2.857 1.00 90.25 107 VAL A CA 1
ATOM 822 C C . VAL A 1 107 ? -9.393 5.195 2.905 1.00 90.25 107 VAL A C 1
ATOM 824 O O . VAL A 1 107 ? -10.008 4.281 3.446 1.00 90.25 107 VAL A O 1
ATOM 827 N N . SER A 1 108 ? -10.017 6.194 2.281 1.00 89.12 108 SER A N 1
ATOM 828 C CA . SER A 1 108 ? -11.455 6.257 2.011 1.00 89.12 108 SER A CA 1
ATOM 829 C C . SER A 1 108 ? -11.703 6.860 0.624 1.00 89.12 108 SER A C 1
ATOM 831 O O . SER A 1 108 ? -10.820 7.504 0.055 1.00 89.12 108 SER A O 1
ATOM 833 N N . GLU A 1 109 ? -12.906 6.693 0.070 1.00 87.25 109 GLU A N 1
ATOM 834 C CA . GLU A 1 109 ? -13.241 7.291 -1.232 1.00 87.25 109 GLU A CA 1
ATOM 835 C C . GLU A 1 109 ? -13.184 8.823 -1.237 1.00 87.25 109 GLU A C 1
ATOM 837 O O . GLU A 1 109 ? -12.854 9.425 -2.260 1.00 87.25 109 GLU A O 1
ATOM 842 N N . ALA A 1 110 ? -13.459 9.442 -0.086 1.00 87.50 110 ALA A N 1
ATOM 843 C CA . ALA A 1 110 ? -13.478 10.891 0.083 1.00 87.50 110 ALA A CA 1
ATOM 844 C C . ALA A 1 110 ? -12.079 11.505 0.273 1.00 87.50 110 ALA A C 1
ATOM 846 O O . ALA A 1 110 ? -11.925 12.720 0.161 1.00 87.50 110 ALA A O 1
ATOM 847 N N . THR A 1 111 ? -11.060 10.695 0.581 1.00 87.31 111 THR A N 1
ATOM 848 C CA . THR A 1 111 ? -9.691 11.183 0.808 1.00 87.31 111 THR A CA 1
ATOM 849 C C . THR A 1 111 ? -8.848 11.157 -0.468 1.00 87.31 111 THR A C 1
ATOM 851 O O . THR A 1 111 ? -8.996 10.228 -1.270 1.00 87.31 111 THR A O 1
ATOM 854 N N . PRO A 1 112 ? -7.917 12.117 -0.647 1.00 92.00 112 PRO A N 1
ATOM 855 C CA . PRO A 1 112 ? -6.888 12.025 -1.676 1.00 92.00 112 PRO A CA 1
ATOM 856 C C . PRO A 1 112 ? -6.107 10.711 -1.580 1.00 92.00 112 PRO A C 1
ATOM 858 O O . PRO A 1 112 ? -5.942 10.147 -0.497 1.00 92.00 112 PRO A O 1
ATOM 861 N N . ALA A 1 113 ? -5.612 10.232 -2.721 1.00 93.69 113 ALA A N 1
ATOM 862 C CA . ALA A 1 113 ? -4.749 9.063 -2.737 1.00 93.69 113 ALA A CA 1
ATOM 863 C C . ALA A 1 113 ? -3.423 9.372 -2.032 1.00 93.69 113 ALA A C 1
ATOM 865 O O . ALA A 1 113 ? -2.806 10.412 -2.270 1.00 93.69 113 ALA A O 1
ATOM 866 N N . VAL A 1 114 ? -2.972 8.440 -1.202 1.00 93.12 114 VAL A N 1
ATOM 867 C CA . VAL A 1 114 ? -1.600 8.414 -0.709 1.00 93.12 114 VAL A CA 1
ATOM 868 C C . VAL A 1 114 ? -0.715 7.946 -1.854 1.00 93.12 114 VAL A C 1
ATOM 870 O O . VAL A 1 114 ? -1.062 6.988 -2.544 1.00 93.12 114 VAL A O 1
ATOM 873 N N . VAL A 1 115 ? 0.411 8.624 -2.062 1.00 93.75 115 VAL A N 1
ATOM 874 C CA . VAL A 1 115 ? 1.385 8.297 -3.105 1.00 93.75 115 VAL A CA 1
ATOM 875 C C . VAL A 1 115 ? 2.763 8.195 -2.469 1.00 93.75 115 VAL A C 1
ATOM 877 O O . VAL A 1 115 ? 3.173 9.076 -1.713 1.00 93.75 115 VAL A O 1
ATOM 880 N N . VAL A 1 116 ? 3.460 7.103 -2.768 1.00 94.12 116 VAL A N 1
ATOM 881 C CA . VAL A 1 116 ? 4.823 6.837 -2.313 1.00 94.12 116 VAL A CA 1
ATOM 882 C C . VAL A 1 116 ? 5.655 6.408 -3.511 1.00 94.12 116 VAL A C 1
ATOM 884 O O . VAL A 1 116 ? 5.335 5.418 -4.173 1.00 94.12 116 VAL A O 1
ATOM 887 N N . GLU A 1 117 ? 6.723 7.145 -3.789 1.00 94.44 117 GLU A N 1
ATOM 888 C CA . GLU A 1 117 ? 7.675 6.810 -4.849 1.00 94.44 117 GLU A CA 1
ATOM 889 C C . GLU A 1 117 ? 8.894 6.134 -4.238 1.00 94.44 117 GLU A C 1
ATOM 891 O O . GLU A 1 117 ? 9.593 6.732 -3.427 1.00 94.44 117 GLU A O 1
ATOM 896 N N . ILE A 1 118 ? 9.138 4.879 -4.606 1.00 93.25 118 ILE A N 1
ATOM 897 C CA . ILE A 1 118 ? 10.190 4.047 -4.023 1.00 93.25 118 ILE A CA 1
ATOM 898 C C . ILE A 1 118 ? 11.264 3.815 -5.085 1.00 93.25 118 ILE A C 1
ATOM 900 O O . ILE A 1 118 ? 10.964 3.208 -6.121 1.00 93.25 118 ILE A O 1
ATOM 904 N N . PRO A 1 119 ? 12.519 4.232 -4.846 1.00 95.00 119 PRO A N 1
ATOM 905 C CA . PRO A 1 119 ? 13.627 3.922 -5.738 1.00 95.00 119 PRO A CA 1
ATOM 906 C C . PRO A 1 119 ? 13.811 2.414 -5.951 1.00 95.00 119 PRO A C 1
ATOM 908 O O . PRO A 1 119 ? 13.323 1.581 -5.180 1.00 95.00 119 PRO A O 1
ATOM 911 N N . ALA A 1 120 ? 14.533 2.051 -7.010 1.00 95.94 120 ALA A N 1
ATOM 912 C CA . ALA A 1 120 ? 14.926 0.668 -7.259 1.00 95.94 120 ALA A CA 1
ATOM 913 C C . ALA A 1 120 ? 15.679 0.081 -6.053 1.00 95.94 120 ALA A C 1
ATOM 915 O O . ALA A 1 120 ? 16.457 0.783 -5.403 1.00 95.94 120 ALA A O 1
ATOM 916 N N . LYS A 1 121 ? 15.478 -1.213 -5.774 1.00 95.12 121 LYS A N 1
ATOM 917 C CA . LYS A 1 121 ? 16.231 -1.974 -4.754 1.00 95.12 121 LYS A CA 1
ATOM 918 C C . LYS A 1 121 ? 16.294 -1.308 -3.368 1.00 95.12 121 LYS A C 1
ATOM 920 O O . LYS A 1 121 ? 17.279 -1.470 -2.655 1.00 95.12 121 LYS A O 1
ATOM 925 N N . THR A 1 122 ? 15.254 -0.566 -2.997 1.00 93.44 122 THR A N 1
ATOM 926 C CA . THR A 1 122 ? 15.193 0.217 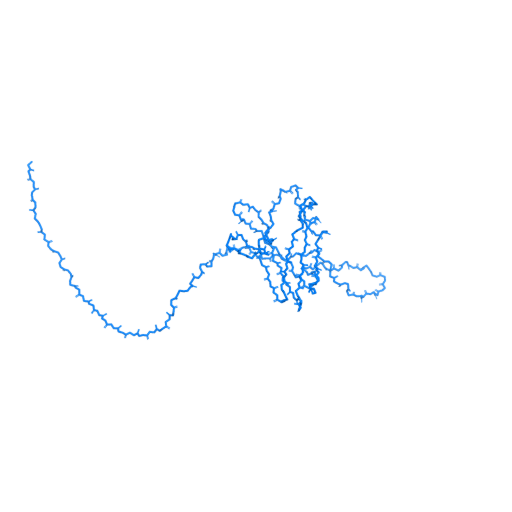-1.754 1.00 93.44 122 THR A CA 1
ATOM 927 C C . THR A 1 122 ? 13.982 -0.192 -0.921 1.00 93.44 122 THR A C 1
ATOM 929 O O . THR A 1 122 ? 12.969 -0.652 -1.460 1.00 93.44 122 THR A O 1
ATOM 932 N N . ASP A 1 123 ? 14.073 -0.021 0.397 1.00 92.25 123 ASP A N 1
ATOM 933 C CA . ASP A 1 123 ? 12.955 -0.155 1.320 1.00 92.25 123 ASP A CA 1
ATOM 934 C C . ASP A 1 123 ? 12.626 1.157 2.037 1.00 92.25 123 ASP A C 1
ATOM 936 O O . ASP A 1 123 ? 13.499 1.965 2.343 1.00 92.25 123 ASP A O 1
ATOM 940 N N . PHE A 1 124 ? 11.338 1.354 2.316 1.00 91.31 124 PHE A N 1
ATOM 941 C CA . PHE A 1 124 ? 10.839 2.436 3.156 1.00 91.31 124 PHE A CA 1
ATOM 942 C C . PHE A 1 124 ? 9.985 1.881 4.283 1.00 91.31 124 PHE A C 1
ATOM 944 O O . PHE A 1 124 ? 9.174 0.974 4.093 1.00 91.31 124 PHE A O 1
ATOM 951 N N . GLU A 1 125 ? 10.148 2.480 5.456 1.00 91.44 125 GLU A N 1
ATOM 952 C CA . GLU A 1 125 ? 9.383 2.170 6.653 1.00 91.44 125 GLU A CA 1
ATOM 953 C C . GLU A 1 125 ? 8.692 3.436 7.148 1.00 91.44 125 GLU A C 1
ATOM 955 O O . GLU A 1 125 ? 9.317 4.494 7.264 1.00 91.44 125 GLU A O 1
ATOM 960 N N . GLY A 1 126 ? 7.405 3.316 7.463 1.00 89.81 126 GLY A N 1
ATOM 961 C CA . GLY A 1 126 ? 6.667 4.359 8.155 1.00 89.81 126 GLY A CA 1
ATOM 962 C C . GLY A 1 126 ? 7.250 4.605 9.538 1.00 89.81 126 GLY A C 1
ATOM 963 O O . GLY A 1 126 ? 7.540 3.666 10.284 1.00 89.81 126 GLY A O 1
ATOM 964 N N . GLN A 1 127 ? 7.412 5.876 9.890 1.00 86.12 127 GLN A N 1
ATOM 965 C CA . GLN A 1 127 ? 7.996 6.294 11.160 1.00 86.12 127 GLN A CA 1
ATOM 966 C C . GLN A 1 127 ? 7.136 7.389 11.787 1.00 86.12 127 GLN A C 1
ATOM 968 O O . GLN A 1 127 ? 6.685 8.303 11.110 1.00 86.12 127 GLN A O 1
ATOM 973 N N . CYS A 1 128 ? 6.930 7.307 13.103 1.00 81.50 128 CYS A N 1
ATOM 974 C CA . CYS A 1 128 ? 6.171 8.304 13.861 1.00 81.50 128 CYS A CA 1
ATOM 975 C C . CYS A 1 128 ? 6.931 9.627 14.082 1.00 81.50 128 CYS A C 1
ATOM 977 O O . CYS A 1 128 ? 6.384 10.516 14.732 1.00 81.50 128 CYS A O 1
ATOM 979 N N . SER A 1 129 ? 8.198 9.744 13.657 1.00 71.88 129 SER A N 1
ATOM 980 C CA . SER A 1 129 ? 9.013 10.913 13.991 1.00 71.88 129 SER A CA 1
ATOM 981 C C . SER A 1 129 ? 8.630 12.123 13.142 1.00 71.88 129 SER A C 1
ATOM 983 O O . SER A 1 129 ? 8.423 12.037 11.934 1.00 71.88 129 SER A O 1
ATOM 985 N N . THR A 1 130 ? 8.582 13.280 13.793 1.00 56.94 130 THR A N 1
ATOM 986 C CA . THR A 1 130 ? 8.346 14.589 13.168 1.00 56.94 130 THR A CA 1
ATOM 987 C C . THR A 1 130 ? 9.578 15.139 12.445 1.00 56.94 130 THR A C 1
ATOM 989 O O . THR A 1 130 ? 9.507 16.196 11.835 1.00 56.94 130 THR A O 1
ATOM 992 N N . GLU A 1 131 ? 10.713 14.442 12.524 1.00 57.69 131 GLU A N 1
ATOM 993 C CA . GLU A 1 131 ? 12.013 14.869 11.980 1.00 57.69 131 GLU A CA 1
ATOM 994 C C . GLU A 1 131 ? 12.290 14.314 10.576 1.00 57.69 131 GLU A C 1
ATOM 996 O O . GLU A 1 131 ? 13.306 14.620 9.951 1.00 57.69 131 GLU A O 1
ATOM 1001 N N . SER A 1 132 ? 11.398 13.465 10.070 1.00 56.47 132 SER A N 1
ATOM 1002 C CA . SER A 1 132 ? 11.504 12.921 8.727 1.00 56.47 132 SER A CA 1
ATOM 1003 C C . SER A 1 132 ? 11.108 13.983 7.697 1.00 56.47 132 SER A C 1
ATOM 1005 O O . SER A 1 132 ? 9.937 14.107 7.355 1.00 56.47 132 SER A O 1
ATOM 1007 N N . ASN A 1 133 ? 12.093 14.682 7.124 1.00 59.22 133 ASN A N 1
ATOM 1008 C CA . ASN A 1 133 ? 11.904 15.484 5.900 1.00 59.22 133 ASN A CA 1
ATOM 1009 C C . ASN A 1 133 ? 11.551 14.625 4.666 1.00 59.22 133 ASN A C 1
ATOM 1011 O O . ASN A 1 133 ? 11.352 15.146 3.572 1.00 59.22 133 ASN A O 1
ATOM 1015 N N . ASP A 1 134 ? 11.494 13.303 4.829 1.00 69.94 134 ASP A N 1
ATOM 1016 C CA . ASP A 1 134 ? 11.076 12.364 3.805 1.00 69.94 134 ASP A CA 1
ATOM 1017 C C . ASP A 1 134 ? 9.549 12.191 3.849 1.00 69.94 134 ASP A C 1
ATOM 1019 O O . ASP A 1 134 ? 9.003 11.464 4.690 1.00 69.94 134 ASP A O 1
ATOM 1023 N N . ALA A 1 135 ? 8.859 12.883 2.938 1.00 71.38 135 ALA A N 1
ATOM 1024 C CA . ALA A 1 135 ? 7.404 12.831 2.799 1.00 71.38 135 ALA A CA 1
ATOM 1025 C C . ALA A 1 135 ? 6.883 11.396 2.591 1.00 71.38 135 ALA A C 1
ATOM 1027 O O . ALA A 1 135 ? 5.777 11.071 3.029 1.00 71.38 135 ALA A O 1
ATOM 1028 N N . ASN A 1 136 ? 7.693 10.505 2.003 1.00 77.19 136 ASN A N 1
ATOM 1029 C CA . ASN A 1 136 ? 7.308 9.112 1.795 1.00 77.19 136 ASN A CA 1
ATOM 1030 C C . ASN A 1 136 ? 7.146 8.360 3.121 1.00 77.19 136 ASN A C 1
ATOM 1032 O O . ASN A 1 136 ? 6.223 7.560 3.257 1.00 77.19 136 ASN A O 1
ATOM 1036 N N . LYS A 1 137 ? 7.983 8.631 4.129 1.00 81.25 137 LYS A N 1
ATOM 1037 C CA . LYS A 1 137 ? 7.893 7.947 5.432 1.00 81.25 137 LYS A CA 1
ATOM 1038 C C . LYS A 1 137 ? 6.670 8.376 6.233 1.00 81.25 137 LYS A C 1
ATOM 1040 O O . LYS A 1 137 ? 6.065 7.539 6.901 1.00 81.25 137 LYS A O 1
ATOM 1045 N N . ALA A 1 138 ? 6.274 9.645 6.134 1.00 81.50 138 ALA A N 1
ATOM 1046 C CA . ALA A 1 138 ? 5.042 10.138 6.749 1.00 81.50 138 ALA A CA 1
ATOM 1047 C C . ALA A 1 138 ? 3.797 9.507 6.098 1.00 81.50 138 ALA A C 1
ATOM 1049 O O . ALA A 1 138 ? 2.879 9.079 6.796 1.00 81.50 138 ALA A O 1
ATOM 1050 N N . ASN A 1 139 ? 3.809 9.352 4.771 1.00 87.12 139 ASN A N 1
ATOM 1051 C CA . ASN A 1 139 ? 2.737 8.700 4.011 1.00 87.1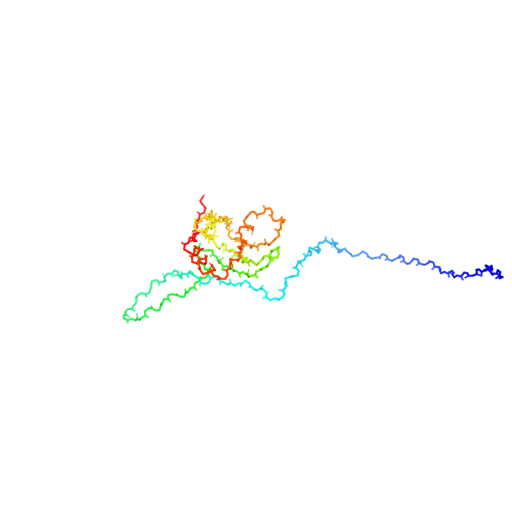2 139 ASN A CA 1
ATOM 1052 C C . ASN A 1 139 ? 2.547 7.212 4.367 1.00 87.12 139 ASN A C 1
ATOM 1054 O O . ASN A 1 139 ? 1.484 6.642 4.125 1.00 87.12 139 ASN A O 1
ATOM 1058 N N . LEU A 1 140 ? 3.552 6.580 4.977 1.00 91.88 140 LEU A N 1
ATOM 1059 C CA . LEU A 1 140 ? 3.514 5.186 5.427 1.00 91.88 140 LEU A CA 1
ATOM 1060 C C . LEU A 1 140 ? 2.996 5.017 6.867 1.00 91.88 140 LEU A C 1
ATOM 1062 O O . LEU A 1 140 ? 3.117 3.934 7.447 1.00 91.88 140 LEU A O 1
ATOM 1066 N N . VAL A 1 141 ? 2.399 6.063 7.444 1.00 91.44 141 VAL A N 1
ATOM 1067 C CA . VAL A 1 141 ? 1.727 6.032 8.748 1.00 91.44 141 VAL A CA 1
ATOM 1068 C C . VAL A 1 141 ? 0.222 6.201 8.544 1.00 91.44 141 VAL A C 1
ATOM 1070 O O . VAL A 1 141 ? -0.261 7.281 8.216 1.00 91.44 141 VAL A O 1
ATOM 1073 N N . VAL A 1 142 ? -0.547 5.137 8.775 1.00 89.69 142 VAL A N 1
ATOM 1074 C CA . VAL A 1 142 ? -2.010 5.157 8.634 1.00 89.69 142 VAL A CA 1
ATOM 1075 C C . VAL A 1 142 ? -2.656 5.187 10.011 1.00 89.69 142 VAL A C 1
ATOM 1077 O O . VAL A 1 142 ? -2.458 4.276 10.816 1.00 89.69 142 VAL A O 1
ATOM 1080 N N . LYS A 1 143 ? -3.459 6.216 10.295 1.00 89.25 143 LYS A N 1
ATOM 1081 C CA . LYS A 1 143 ? -4.255 6.260 11.528 1.00 89.25 143 LYS A CA 1
ATOM 1082 C C . LYS A 1 143 ? -5.239 5.096 11.544 1.00 89.25 143 LYS A C 1
ATOM 1084 O O . LYS A 1 143 ? -5.940 4.860 10.562 1.00 89.25 143 LYS A O 1
ATOM 1089 N N . MET A 1 144 ? -5.289 4.361 12.654 1.00 82.94 144 MET A N 1
ATOM 1090 C CA . MET A 1 144 ? -6.284 3.305 12.796 1.00 82.94 144 MET A CA 1
ATOM 1091 C C . MET A 1 144 ? -7.669 3.941 12.929 1.00 82.94 144 MET A C 1
ATOM 1093 O O . MET A 1 144 ? -7.859 4.772 13.819 1.00 82.94 144 MET A O 1
ATOM 1097 N N . PRO A 1 145 ? -8.638 3.543 12.093 1.00 78.19 145 PRO A N 1
ATOM 1098 C CA . PRO A 1 145 ? -9.989 4.050 12.194 1.00 78.19 145 PRO A CA 1
ATOM 1099 C C . PRO A 1 145 ? -10.677 3.423 13.410 1.00 78.19 145 PRO A C 1
ATOM 1101 O O . PRO A 1 145 ? -10.139 2.519 14.073 1.00 78.19 145 PRO A O 1
ATOM 1104 N N . GLN A 1 146 ? -11.897 3.867 13.698 1.00 80.75 146 GLN A N 1
ATOM 1105 C CA . GLN A 1 146 ? -12.698 3.197 14.715 1.00 80.75 146 GLN A CA 1
ATOM 1106 C C . GLN A 1 146 ? -12.954 1.736 14.316 1.00 80.75 146 GLN A C 1
ATOM 1108 O O . GLN A 1 146 ? -12.935 1.366 13.140 1.00 80.75 146 GLN A O 1
ATOM 1113 N N . LYS A 1 147 ? -13.192 0.865 15.305 1.00 81.19 147 LYS A N 1
ATOM 1114 C CA . LYS A 1 147 ? -13.337 -0.585 15.071 1.00 81.19 147 LYS A CA 1
ATOM 1115 C C . LYS A 1 147 ? -14.426 -0.912 14.035 1.00 81.19 147 LYS A C 1
ATOM 1117 O O . LYS A 1 147 ? -14.253 -1.861 13.281 1.00 81.19 147 LYS A O 1
ATOM 1122 N N . SER A 1 148 ? -15.503 -0.127 13.999 1.00 85.00 148 SER A N 1
ATOM 1123 C CA . SER A 1 148 ? -16.618 -0.230 13.045 1.00 85.00 148 SER A CA 1
ATOM 1124 C C . SER A 1 148 ? -16.226 0.074 11.596 1.00 85.00 148 SER A C 1
ATOM 1126 O O . SER A 1 148 ? -16.825 -0.466 10.676 1.00 85.00 148 SER A O 1
ATOM 1128 N N . GLU A 1 149 ? -15.214 0.910 11.383 1.00 86.50 149 GLU A N 1
ATOM 1129 C CA . GLU A 1 149 ? -14.796 1.399 10.062 1.00 86.50 149 GLU A CA 1
ATOM 1130 C C . GLU A 1 149 ? -13.607 0.614 9.495 1.00 86.50 149 GLU A C 1
ATOM 1132 O O . GLU A 1 149 ? -13.290 0.714 8.309 1.00 86.50 149 GLU A O 1
ATOM 1137 N N . LYS A 1 150 ? -12.947 -0.187 10.338 1.00 86.75 150 LYS A N 1
ATOM 1138 C CA . LYS A 1 150 ? -11.726 -0.920 9.994 1.00 86.75 150 LYS A CA 1
ATOM 1139 C C . LYS A 1 150 ? -11.880 -1.782 8.740 1.00 86.75 150 LYS A C 1
ATOM 1141 O O . LYS A 1 150 ? -11.012 -1.743 7.878 1.00 86.75 150 LYS A O 1
ATOM 1146 N N . GLU A 1 151 ? -12.958 -2.554 8.638 1.00 89.44 151 GLU A N 1
ATOM 1147 C CA . GLU A 1 151 ? -13.169 -3.468 7.508 1.00 89.44 151 GLU A CA 1
ATOM 1148 C C . GLU A 1 151 ? -13.405 -2.714 6.193 1.00 89.44 151 GLU A C 1
ATOM 1150 O O . GLU A 1 151 ? -12.814 -3.051 5.167 1.00 89.44 151 GLU A O 1
ATOM 1155 N N . ALA A 1 152 ? -14.218 -1.655 6.233 1.00 90.75 152 ALA A N 1
ATOM 1156 C CA . ALA A 1 152 ? -14.476 -0.810 5.072 1.00 90.75 152 ALA A CA 1
ATOM 1157 C C . ALA A 1 152 ? -13.192 -0.119 4.592 1.00 90.75 152 ALA A C 1
ATOM 1159 O O . ALA A 1 152 ? -12.902 -0.124 3.396 1.00 90.75 152 ALA A O 1
ATOM 1160 N N . MET A 1 153 ? -12.390 0.400 5.527 1.00 90.56 153 MET A N 1
ATOM 1161 C CA . MET A 1 153 ? -11.089 0.991 5.222 1.00 90.56 153 MET A CA 1
ATOM 1162 C C . MET A 1 153 ? -10.129 -0.041 4.619 1.00 90.56 153 MET A C 1
ATOM 1164 O O . MET A 1 153 ? -9.518 0.230 3.591 1.00 90.56 153 MET A O 1
ATOM 1168 N N . GLU A 1 154 ? -9.998 -1.233 5.210 1.00 90.62 154 GLU A N 1
ATOM 1169 C CA . GLU A 1 154 ? -9.135 -2.288 4.661 1.00 90.62 154 GLU A CA 1
ATOM 1170 C C . GLU A 1 154 ? -9.557 -2.660 3.233 1.00 90.62 154 GLU A C 1
ATOM 1172 O O . GLU A 1 154 ? -8.718 -2.706 2.331 1.00 90.62 154 GLU A O 1
ATOM 1177 N N . LYS A 1 155 ? -10.860 -2.858 2.996 1.00 91.44 155 LYS A N 1
ATOM 1178 C CA . LYS A 1 155 ? -11.398 -3.133 1.658 1.00 91.44 155 LYS A CA 1
ATOM 1179 C C . LYS A 1 155 ? -11.071 -2.008 0.674 1.00 91.44 155 LYS A C 1
ATOM 1181 O O . LYS A 1 155 ? -10.664 -2.287 -0.456 1.00 91.44 155 LYS A O 1
ATOM 1186 N N . GLN A 1 156 ? -11.218 -0.754 1.091 1.00 93.75 156 GLN A N 1
ATOM 1187 C CA . GLN A 1 156 ? -10.905 0.400 0.253 1.00 93.75 156 GLN A CA 1
ATOM 1188 C C . GLN A 1 156 ? -9.418 0.463 -0.102 1.00 93.75 156 GLN A C 1
ATOM 1190 O O . GLN A 1 156 ? -9.066 0.606 -1.273 1.00 93.75 156 GLN A O 1
ATOM 1195 N N . VAL A 1 157 ? -8.543 0.310 0.893 1.00 93.25 157 VAL A N 1
ATOM 1196 C CA . VAL A 1 157 ? -7.090 0.341 0.695 1.00 93.25 157 VAL A CA 1
ATOM 1197 C C . VAL A 1 157 ? -6.677 -0.722 -0.313 1.00 93.25 157 VAL A C 1
ATOM 1199 O O . VAL A 1 157 ? -6.003 -0.399 -1.285 1.00 93.25 157 VAL A O 1
ATOM 1202 N N . PHE A 1 158 ? -7.124 -1.969 -0.144 1.00 93.12 158 PHE A N 1
ATOM 1203 C CA . PHE A 1 158 ? -6.710 -3.053 -1.038 1.00 93.12 158 PHE A CA 1
ATOM 1204 C C . PHE A 1 158 ? -7.344 -2.989 -2.429 1.00 93.12 158 PHE A C 1
ATOM 1206 O O . PHE A 1 158 ? -6.696 -3.386 -3.392 1.00 93.12 158 PHE A O 1
ATOM 1213 N N . SER A 1 159 ? -8.573 -2.484 -2.562 1.00 93.38 159 SER A N 1
ATOM 1214 C CA . SER A 1 159 ? -9.219 -2.331 -3.877 1.00 93.38 159 SER A CA 1
ATOM 1215 C C . SER A 1 159 ? -8.664 -1.164 -4.697 1.00 93.38 159 SER A C 1
ATOM 1217 O O . SER A 1 159 ? -8.735 -1.198 -5.923 1.00 93.38 159 SER A O 1
ATOM 1219 N N . SER A 1 160 ? -8.089 -0.155 -4.037 1.00 95.06 160 SER A N 1
ATOM 1220 C CA . SER A 1 160 ? -7.483 1.017 -4.681 1.00 95.06 160 SER A CA 1
ATOM 1221 C C . SER A 1 160 ? -5.955 0.962 -4.772 1.00 95.06 160 SER A C 1
ATOM 1223 O O . SER A 1 160 ? -5.354 1.878 -5.333 1.00 95.06 160 SER A O 1
ATOM 1225 N N . LEU A 1 161 ? -5.319 -0.077 -4.218 1.00 96.44 161 LEU A N 1
ATOM 1226 C CA . LEU A 1 161 ? -3.867 -0.217 -4.208 1.00 96.44 161 LEU A CA 1
ATOM 1227 C C . LEU A 1 161 ? -3.338 -0.510 -5.615 1.00 96.44 161 LEU A C 1
ATOM 1229 O O . LEU A 1 161 ? -3.679 -1.520 -6.229 1.00 96.44 161 LEU A O 1
ATOM 1233 N N . ILE A 1 162 ? -2.444 0.350 -6.090 1.00 96.44 162 ILE A N 1
ATOM 1234 C CA . ILE A 1 162 ? -1.807 0.245 -7.401 1.00 96.44 162 ILE A CA 1
ATOM 1235 C C . ILE A 1 162 ? -0.294 0.389 -7.230 1.00 96.44 162 ILE A C 1
ATOM 1237 O O . ILE A 1 162 ? 0.179 1.256 -6.495 1.00 96.44 162 ILE A O 1
ATOM 1241 N N . VAL A 1 163 ? 0.462 -0.449 -7.942 1.00 96.94 163 VAL A N 1
ATOM 1242 C CA . VAL A 1 163 ? 1.923 -0.364 -8.067 1.00 96.94 163 VAL A CA 1
ATOM 1243 C C . VAL A 1 163 ? 2.260 -0.200 -9.544 1.00 96.94 163 VAL A C 1
ATOM 1245 O O . VAL A 1 163 ? 1.953 -1.087 -10.343 1.00 96.94 163 VAL A O 1
ATOM 1248 N N . THR A 1 164 ? 2.878 0.926 -9.899 1.00 97.38 164 THR A N 1
ATOM 1249 C CA . THR A 1 164 ? 3.249 1.270 -11.282 1.00 97.38 164 THR A CA 1
ATOM 1250 C C . THR A 1 164 ? 4.749 1.531 -11.370 1.00 97.38 164 THR A C 1
ATOM 1252 O O . THR A 1 164 ? 5.305 2.176 -10.489 1.00 97.38 164 THR A O 1
ATOM 1255 N N . GLU A 1 165 ? 5.403 1.064 -12.429 1.00 96.94 165 GLU A N 1
ATOM 1256 C CA . GLU A 1 165 ? 6.772 1.470 -12.769 1.00 96.94 165 GLU A CA 1
ATOM 1257 C C . GLU A 1 165 ? 6.831 2.978 -13.070 1.00 96.94 165 GLU A C 1
ATOM 1259 O O . GLU A 1 165 ? 5.948 3.519 -13.742 1.00 96.94 165 GLU A O 1
ATOM 1264 N N . LEU A 1 166 ? 7.860 3.655 -12.560 1.00 93.19 166 LEU A N 1
ATOM 1265 C CA . LEU A 1 166 ? 8.181 5.033 -12.926 1.00 93.19 166 LEU A CA 1
ATOM 1266 C C . LEU A 1 166 ? 9.168 4.992 -14.099 1.00 93.19 166 LEU A C 1
ATOM 1268 O O . LEU A 1 166 ? 10.265 4.455 -13.958 1.00 93.19 166 LEU A O 1
ATOM 1272 N N . LYS A 1 167 ? 8.731 5.511 -15.250 1.00 82.94 167 LYS A N 1
ATOM 1273 C CA . LYS A 1 167 ? 9.523 5.609 -16.482 1.00 82.94 167 LYS A CA 1
ATOM 1274 C C . LYS A 1 167 ? 10.282 6.923 -16.554 1.00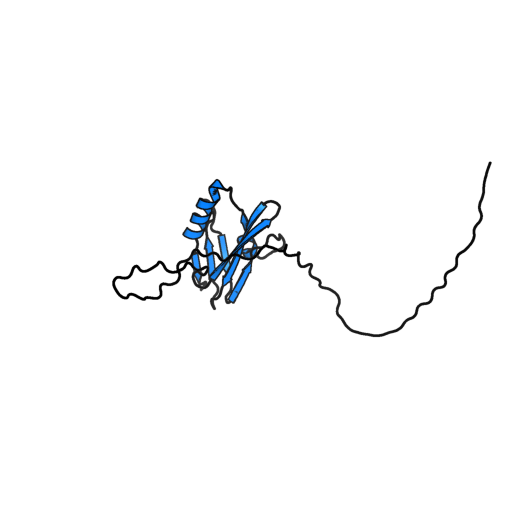 82.94 167 LYS A C 1
ATOM 1276 O O . LYS A 1 167 ? 9.707 7.937 -16.100 1.00 82.94 167 LYS A O 1
#